Protein AF-X1E8U9-F1 (afdb_monomer_lite)

Sequence (82 aa):
MANQKVNKKDIAKLLNQWRQQFTVLAPSKASGVAQMAEWDGKDTSFLDWYRNTIIPPKASFLPPMEEMFRFHKDKEGYHIEL

Organism: NCBI:txid412755

pLDDT: mean 83.47, std 10.2, range [48.12, 95.25]

Radius of gyration: 17.96 Å; chains: 1; bounding box: 42×37×48 Å

Secondary structure (DSSP, 8-state):
----PPPGGGHHHHHHHHHTTSPPEEEE-TTSS-EEEE--SS--THHHH-S--SB-THHHHS-------EEEE-SS-EEEE-

Structure (mmCIF, N/CA/C/O backbone):
data_AF-X1E8U9-F1
#
_entry.id   AF-X1E8U9-F1
#
loop_
_atom_site.group_PDB
_atom_site.id
_atom_site.type_symbol
_atom_site.label_atom_id
_atom_site.label_alt_id
_atom_site.label_comp_id
_atom_site.label_asym_id
_atom_site.label_entity_id
_atom_site.label_seq_id
_atom_site.pdbx_PDB_ins_code
_atom_site.Cartn_x
_atom_site.Cartn_y
_atom_site.Cartn_z
_atom_site.occupancy
_atom_site.B_iso_or_equiv
_atom_site.auth_seq_id
_atom_site.auth_comp_id
_atom_site.auth_asym_id
_atom_site.auth_atom_id
_atom_site.pdbx_PDB_model_num
ATOM 1 N N . MET A 1 1 ? -1.820 25.675 9.194 1.00 48.12 1 MET A N 1
ATOM 2 C CA . MET A 1 1 ? -2.398 24.325 9.375 1.00 48.12 1 MET A CA 1
ATOM 3 C C . MET A 1 1 ? -1.461 23.540 10.277 1.00 48.12 1 MET A C 1
ATOM 5 O O . MET A 1 1 ? -0.270 23.514 9.991 1.00 48.12 1 MET A O 1
ATOM 9 N N . ALA A 1 2 ? -1.941 23.016 11.406 1.00 53.50 2 ALA A N 1
ATOM 10 C CA . ALA A 1 2 ? -1.091 22.277 12.338 1.00 53.50 2 ALA A CA 1
ATOM 11 C C . ALA A 1 2 ? -0.580 20.995 11.668 1.00 53.50 2 ALA A C 1
ATOM 13 O O . ALA A 1 2 ? -1.364 20.238 11.099 1.00 53.50 2 ALA A O 1
ATOM 14 N N . 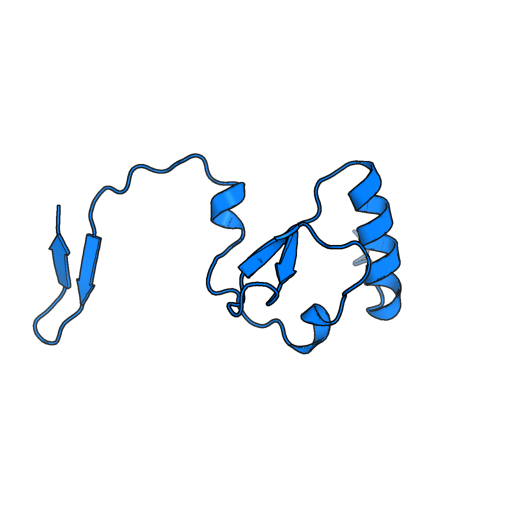ASN A 1 3 ? 0.731 20.770 11.719 1.00 62.62 3 ASN A N 1
ATOM 15 C CA . ASN A 1 3 ? 1.365 19.584 11.157 1.00 62.62 3 ASN A CA 1
ATOM 16 C C . ASN A 1 3 ? 1.057 18.389 12.078 1.00 62.62 3 ASN A C 1
ATOM 18 O O . ASN A 1 3 ? 1.801 18.117 13.022 1.00 62.62 3 ASN A O 1
ATOM 22 N N . GLN A 1 4 ? -0.100 17.749 11.885 1.00 78.38 4 GLN A N 1
ATOM 23 C CA . GLN A 1 4 ? -0.511 16.597 12.686 1.00 78.38 4 GLN A CA 1
ATOM 24 C C . GLN A 1 4 ? 0.369 15.400 12.325 1.00 78.38 4 GLN A C 1
ATOM 26 O O . GLN A 1 4 ? 0.231 14.792 11.266 1.00 78.38 4 GLN A O 1
ATOM 31 N N . LYS A 1 5 ? 1.311 15.077 13.213 1.00 84.50 5 LYS A N 1
ATOM 32 C CA . LYS A 1 5 ? 2.139 13.877 13.098 1.00 84.50 5 LYS A CA 1
ATOM 33 C C . LYS A 1 5 ? 1.353 12.682 13.625 1.00 84.50 5 LYS A C 1
ATOM 35 O O . LYS A 1 5 ? 0.847 12.724 14.743 1.00 84.50 5 LYS A O 1
ATOM 40 N N . VAL A 1 6 ? 1.296 11.610 12.843 1.00 86.25 6 VAL A N 1
ATOM 41 C CA . VAL A 1 6 ? 0.726 10.326 13.270 1.00 86.25 6 VAL A CA 1
ATOM 42 C C . VAL A 1 6 ? 1.839 9.476 13.877 1.00 86.25 6 VAL A C 1
ATOM 44 O O . VAL A 1 6 ? 2.931 9.380 13.314 1.00 86.25 6 VAL A O 1
ATOM 47 N N . ASN A 1 7 ? 1.587 8.864 15.034 1.00 90.06 7 ASN A N 1
ATOM 48 C CA . ASN A 1 7 ? 2.534 7.927 15.629 1.00 90.06 7 ASN A CA 1
ATOM 49 C C . ASN A 1 7 ? 2.575 6.637 14.796 1.00 90.06 7 ASN A C 1
ATOM 51 O O . ASN A 1 7 ? 1.534 6.119 14.398 1.00 90.06 7 ASN A O 1
ATOM 55 N N . LYS A 1 8 ? 3.770 6.073 14.580 1.00 88.00 8 LYS A N 1
ATOM 56 C CA . LYS A 1 8 ? 3.958 4.821 13.829 1.00 88.00 8 LYS A CA 1
ATOM 57 C C . LYS A 1 8 ? 3.078 3.677 14.357 1.00 88.00 8 LYS A C 1
ATOM 59 O O . LYS A 1 8 ? 2.558 2.901 13.563 1.00 88.00 8 LYS A O 1
ATOM 64 N N . LYS A 1 9 ? 2.867 3.610 15.678 1.00 89.38 9 LYS A N 1
ATOM 65 C CA . LYS A 1 9 ? 2.022 2.592 16.330 1.00 89.38 9 LYS A CA 1
ATOM 66 C C . LYS A 1 9 ? 0.540 2.695 15.950 1.00 89.38 9 LYS A C 1
ATOM 68 O O . LYS A 1 9 ? -0.161 1.691 15.979 1.00 89.38 9 LYS A O 1
ATOM 73 N N . ASP A 1 10 ? 0.083 3.881 15.557 1.00 92.69 10 ASP A N 1
ATOM 74 C CA . ASP A 1 10 ? -1.319 4.1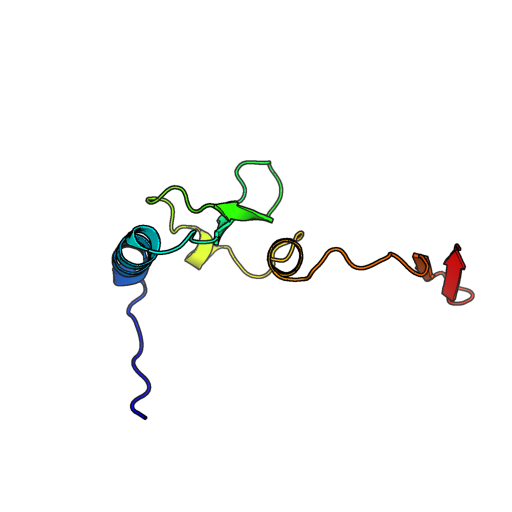51 15.229 1.00 92.69 10 ASP A CA 1
ATOM 75 C C . ASP A 1 10 ? -1.625 3.987 13.732 1.00 92.69 10 ASP A C 1
ATOM 77 O O . ASP A 1 10 ? -2.787 4.056 13.330 1.00 92.69 10 ASP A O 1
ATOM 81 N N . ILE A 1 11 ? -0.614 3.728 12.891 1.00 92.38 11 ILE A N 1
ATOM 82 C CA . ILE A 1 11 ? -0.791 3.592 11.437 1.00 92.38 11 ILE A CA 1
ATOM 83 C C . ILE A 1 11 ? -1.766 2.460 11.103 1.00 92.38 11 ILE A C 1
ATOM 85 O O . ILE A 1 11 ? -2.672 2.665 10.302 1.00 92.38 11 ILE A O 1
ATOM 89 N N . ALA A 1 12 ? -1.655 1.296 11.751 1.00 93.06 12 ALA A N 1
ATOM 90 C CA . ALA A 1 12 ? -2.574 0.181 11.507 1.00 93.06 12 ALA A CA 1
ATOM 91 C C . ALA A 1 12 ? -4.039 0.563 11.788 1.00 93.06 12 ALA A C 1
ATOM 93 O O . ALA A 1 12 ? -4.947 0.167 11.059 1.00 93.06 12 ALA A O 1
ATOM 94 N N . LYS A 1 13 ? -4.279 1.369 12.830 1.00 94.31 13 LYS A N 1
ATOM 95 C CA . LYS A 1 13 ? -5.616 1.873 13.160 1.00 94.31 13 LYS A CA 1
ATOM 96 C C . LYS A 1 13 ? -6.118 2.835 12.084 1.00 94.31 13 LYS A C 1
ATOM 98 O O . LYS A 1 13 ? -7.250 2.691 11.632 1.00 94.31 13 LYS A O 1
ATOM 103 N N . LEU A 1 14 ? -5.277 3.777 11.659 1.00 94.12 14 LEU A N 1
ATOM 104 C CA . LEU A 1 14 ? -5.614 4.754 10.624 1.00 94.12 14 LEU A CA 1
ATOM 105 C C . LEU A 1 14 ? -5.943 4.083 9.283 1.00 94.12 14 LEU A C 1
ATOM 107 O O . LEU A 1 14 ? -6.974 4.374 8.683 1.00 94.12 14 LEU A O 1
ATOM 111 N N . LEU A 1 15 ? -5.104 3.148 8.834 1.00 94.31 15 LEU A N 1
ATOM 112 C CA . LEU A 1 15 ? -5.325 2.431 7.578 1.00 94.31 15 LEU A CA 1
ATOM 113 C C . LEU A 1 15 ? -6.619 1.608 7.621 1.00 94.31 15 LEU A C 1
ATOM 115 O O . LEU A 1 15 ? -7.351 1.563 6.635 1.00 94.31 15 LEU A O 1
ATOM 119 N N . ASN A 1 16 ? -6.952 1.015 8.773 1.00 95.25 16 ASN A N 1
ATOM 120 C CA . ASN A 1 16 ? -8.220 0.307 8.949 1.00 95.25 16 ASN A CA 1
ATOM 121 C C . ASN A 1 16 ? -9.434 1.244 8.876 1.00 95.25 16 ASN A C 1
ATOM 123 O O . ASN A 1 16 ? -10.464 0.849 8.339 1.00 95.25 16 ASN A O 1
ATOM 127 N N . GLN A 1 17 ? -9.323 2.483 9.368 1.00 95.00 17 GLN A N 1
ATOM 128 C CA . GLN A 1 17 ? -10.381 3.487 9.211 1.00 95.00 17 GLN A CA 1
ATOM 129 C C . GLN A 1 17 ? -10.570 3.871 7.741 1.00 95.00 17 GLN A C 1
ATOM 131 O O . GLN A 1 17 ? -11.697 3.898 7.257 1.00 95.00 17 GLN A O 1
ATOM 136 N N . TRP A 1 18 ? -9.483 4.112 7.004 1.00 95.12 18 TRP A N 1
ATOM 137 C CA . TRP A 1 18 ? -9.565 4.433 5.574 1.00 95.12 18 TRP A CA 1
ATOM 138 C C . TRP A 1 18 ? -10.138 3.287 4.746 1.00 95.12 18 TRP A C 1
ATOM 140 O O . TRP A 1 18 ? -10.936 3.534 3.844 1.00 95.12 18 TRP A O 1
ATOM 150 N N . ARG A 1 19 ? -9.812 2.039 5.100 1.00 94.38 19 ARG A N 1
ATOM 151 C CA . ARG A 1 19 ? -10.324 0.842 4.424 1.00 94.38 19 ARG A CA 1
ATOM 152 C C . ARG A 1 19 ? -11.854 0.734 4.437 1.00 94.38 19 ARG A C 1
ATOM 154 O O . ARG A 1 19 ? -12.424 0.071 3.580 1.00 94.38 19 ARG A O 1
ATOM 161 N N . GLN A 1 20 ? -12.533 1.397 5.376 1.00 94.25 20 GLN A N 1
ATOM 162 C CA . GLN A 1 20 ? -14.000 1.420 5.423 1.00 94.25 20 GLN A CA 1
ATOM 163 C C . GLN A 1 20 ? -14.627 2.155 4.231 1.00 94.25 20 GLN A C 1
ATOM 165 O O . GLN A 1 20 ? -15.786 1.908 3.913 1.00 94.25 20 GLN A O 1
ATOM 170 N N . GLN A 1 21 ? -13.889 3.072 3.604 1.00 95.00 21 GLN A N 1
ATO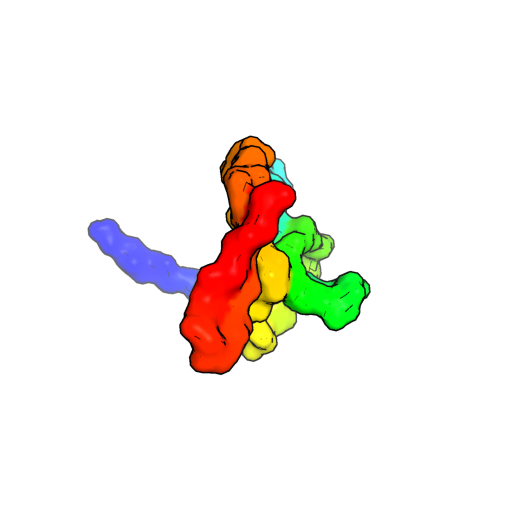M 171 C CA . GLN A 1 21 ? -14.397 3.935 2.533 1.00 95.00 21 GLN A CA 1
ATOM 172 C C . GLN A 1 21 ? -13.578 3.837 1.244 1.00 95.00 21 GLN A C 1
ATOM 174 O O . GLN A 1 21 ? -14.078 4.186 0.178 1.00 95.00 21 GLN A O 1
ATOM 179 N N . PHE A 1 22 ? -12.333 3.364 1.325 1.00 92.62 22 PHE A N 1
ATOM 180 C CA . PHE A 1 22 ? -11.391 3.363 0.212 1.00 92.62 22 PHE A CA 1
ATOM 181 C C . PHE A 1 22 ? -10.604 2.058 0.139 1.00 92.62 22 PHE A C 1
ATOM 183 O O . PHE A 1 22 ? -10.284 1.446 1.158 1.00 92.62 22 PHE A O 1
ATOM 190 N N . THR A 1 23 ? -10.192 1.676 -1.067 1.00 91.25 23 THR A N 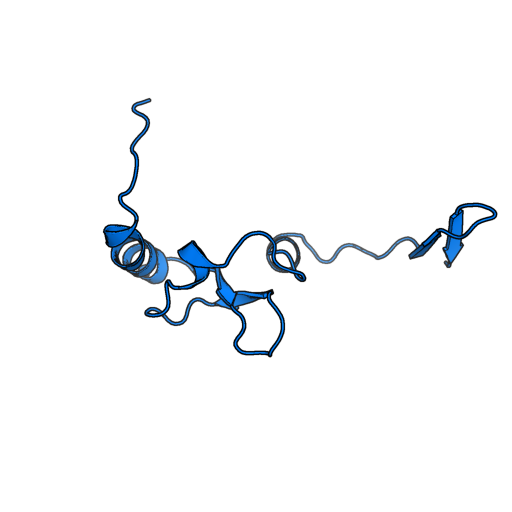1
ATOM 191 C CA . THR A 1 23 ? -9.147 0.664 -1.236 1.00 91.25 23 THR A CA 1
ATOM 192 C C . THR A 1 23 ? -7.815 1.253 -0.787 1.00 91.25 23 THR A C 1
ATOM 194 O O . THR A 1 23 ? -7.351 2.263 -1.316 1.00 91.25 23 THR A O 1
ATOM 197 N N . VAL A 1 24 ? -7.191 0.617 0.198 1.00 91.88 24 VAL A N 1
ATOM 198 C CA . VAL A 1 24 ? -5.893 1.036 0.727 1.00 91.88 24 VAL A CA 1
ATOM 199 C C . VAL A 1 24 ? -4.813 0.193 0.067 1.00 91.88 24 VAL A C 1
ATOM 201 O O . VAL A 1 24 ? -4.783 -1.022 0.247 1.00 91.88 24 VAL A O 1
ATOM 204 N N . LEU A 1 25 ? -3.922 0.837 -0.686 1.00 89.69 25 LEU A N 1
ATOM 205 C CA . LEU A 1 25 ? -2.748 0.186 -1.259 1.00 89.69 25 LEU A CA 1
ATOM 206 C C . LEU A 1 25 ? -1.532 0.414 -0.361 1.00 89.69 25 LEU A C 1
ATOM 208 O O . LEU A 1 25 ? -1.253 1.545 0.039 1.00 89.69 25 LEU A O 1
ATOM 212 N N . ALA A 1 26 ? -0.783 -0.649 -0.092 1.00 90.06 26 ALA A N 1
ATOM 213 C CA . ALA A 1 26 ? 0.447 -0.614 0.686 1.00 90.06 26 ALA A CA 1
ATOM 214 C C . ALA A 1 26 ? 1.555 -1.438 0.004 1.00 90.06 26 ALA A C 1
ATOM 216 O O . ALA A 1 26 ? 1.259 -2.330 -0.798 1.00 90.06 26 ALA A O 1
ATOM 217 N N . PRO A 1 27 ? 2.837 -1.161 0.301 1.00 89.50 27 PRO A N 1
ATOM 218 C CA . PRO A 1 27 ? 3.930 -1.993 -0.176 1.00 89.50 27 PRO A CA 1
ATOM 219 C C . PRO A 1 27 ? 3.801 -3.421 0.358 1.00 89.50 27 PRO A C 1
ATOM 221 O O . PRO A 1 27 ? 3.664 -3.639 1.559 1.00 89.50 27 PRO A O 1
ATOM 224 N N . SER A 1 28 ? 3.908 -4.393 -0.537 1.00 87.75 28 SER A N 1
ATOM 225 C CA . SER A 1 28 ? 3.838 -5.819 -0.244 1.00 87.75 28 SER A CA 1
ATOM 226 C C . SER A 1 28 ? 4.983 -6.560 -0.928 1.00 87.75 28 SER A C 1
ATOM 228 O O . SER A 1 28 ? 5.490 -6.130 -1.965 1.00 87.75 28 SER A O 1
ATOM 230 N N . LYS A 1 29 ? 5.392 -7.681 -0.329 1.00 86.69 29 LYS A N 1
ATOM 231 C CA . LYS A 1 29 ? 6.342 -8.659 -0.887 1.00 86.69 29 LYS A CA 1
ATOM 232 C C . LYS A 1 29 ? 5.714 -10.042 -1.072 1.00 86.69 29 LYS A C 1
ATOM 234 O O . LYS A 1 29 ? 6.435 -11.009 -1.296 1.00 86.69 29 LYS A O 1
ATOM 239 N N . ALA A 1 30 ? 4.389 -10.155 -0.972 1.00 81.81 30 ALA A N 1
ATOM 240 C CA . ALA A 1 30 ? 3.697 -11.443 -1.038 1.00 81.81 30 ALA A CA 1
ATOM 241 C C . ALA A 1 30 ? 3.964 -12.208 -2.351 1.00 81.81 30 ALA A C 1
ATOM 243 O O . ALA A 1 30 ? 4.004 -13.432 -2.350 1.00 81.81 30 ALA A O 1
ATOM 244 N N . SER A 1 31 ? 4.209 -11.495 -3.454 1.00 78.75 31 SER A N 1
ATOM 245 C CA . SER A 1 31 ? 4.561 -12.060 -4.764 1.00 78.75 31 SER A CA 1
ATOM 246 C C . SER A 1 31 ? 6.064 -12.332 -4.953 1.00 78.75 31 SER A C 1
ATOM 248 O O . SER A 1 31 ? 6.492 -12.654 -6.057 1.00 78.75 31 SER A O 1
ATOM 250 N N . GLY A 1 32 ? 6.892 -12.163 -3.915 1.00 81.12 32 GLY A N 1
ATOM 251 C CA . GLY A 1 32 ? 8.358 -12.252 -3.997 1.00 81.12 32 GLY A CA 1
ATOM 252 C C . GLY A 1 32 ? 9.044 -10.977 -4.504 1.00 81.12 32 GLY A C 1
ATOM 253 O O . GLY A 1 32 ? 10.258 -10.837 -4.367 1.00 81.12 32 GLY A O 1
ATOM 254 N N . VAL A 1 33 ? 8.280 -10.009 -5.020 1.00 81.38 33 VAL A N 1
ATOM 255 C CA . VAL A 1 33 ? 8.767 -8.702 -5.481 1.00 81.38 33 VAL A CA 1
ATOM 256 C C . VAL A 1 33 ? 8.087 -7.583 -4.690 1.00 81.38 33 VAL A C 1
ATOM 258 O O . VAL A 1 33 ? 6.913 -7.681 -4.349 1.00 81.38 33 VAL A O 1
ATOM 261 N N . ALA A 1 34 ? 8.822 -6.508 -4.386 1.00 83.62 34 ALA A N 1
ATOM 262 C CA . ALA A 1 34 ? 8.262 -5.337 -3.715 1.00 83.62 34 ALA A CA 1
ATOM 263 C C . ALA A 1 34 ? 7.355 -4.541 -4.671 1.00 83.62 34 ALA A C 1
ATOM 265 O O . ALA A 1 34 ? 7.844 -3.845 -5.566 1.00 83.62 34 ALA A O 1
ATOM 266 N N . GLN A 1 35 ? 6.045 -4.609 -4.454 1.00 86.31 35 GLN A N 1
ATOM 267 C CA . GLN A 1 35 ? 5.022 -3.947 -5.268 1.00 86.31 35 GLN A CA 1
ATOM 268 C C . GLN A 1 35 ? 3.956 -3.298 -4.387 1.00 86.31 35 GLN A C 1
ATOM 270 O O . GLN A 1 35 ? 3.780 -3.689 -3.235 1.00 86.31 35 GLN A O 1
ATOM 275 N N . MET A 1 36 ? 3.230 -2.315 -4.916 1.00 86.56 36 MET A N 1
ATOM 276 C CA . MET A 1 36 ? 2.019 -1.829 -4.253 1.00 86.56 36 MET A CA 1
ATOM 277 C C . MET A 1 36 ? 0.886 -2.830 -4.489 1.00 86.56 36 MET A C 1
ATOM 279 O O . MET A 1 36 ? 0.625 -3.207 -5.629 1.00 86.56 36 MET A O 1
ATOM 283 N N . ALA A 1 37 ? 0.225 -3.267 -3.423 1.00 88.00 37 ALA A N 1
ATOM 284 C CA . ALA A 1 37 ? -0.925 -4.167 -3.477 1.00 88.00 37 ALA A CA 1
ATOM 285 C C . ALA A 1 37 ? -1.983 -3.731 -2.457 1.00 88.00 37 ALA A C 1
ATOM 287 O O . ALA A 1 37 ? -1.695 -2.904 -1.590 1.00 88.00 37 ALA A O 1
ATOM 288 N N . GLU A 1 38 ? -3.199 -4.274 -2.554 1.00 91.25 38 GLU A N 1
ATOM 289 C CA . GLU A 1 38 ? -4.210 -4.047 -1.520 1.00 91.25 38 GLU A CA 1
ATOM 290 C C . GLU A 1 38 ? -3.676 -4.498 -0.159 1.00 91.25 38 GLU A C 1
ATOM 292 O O . GLU A 1 38 ? -3.090 -5.575 -0.017 1.00 91.25 38 GLU A O 1
ATOM 297 N N . TRP A 1 39 ? -3.845 -3.635 0.837 1.00 92.94 39 TRP A N 1
ATOM 298 C CA . TRP A 1 39 ? -3.407 -3.900 2.190 1.00 92.94 39 TRP A CA 1
ATOM 299 C C . TRP A 1 39 ? -4.291 -4.969 2.843 1.00 92.94 39 TRP A C 1
ATOM 301 O O . TRP A 1 39 ? -5.517 -4.860 2.873 1.00 92.94 39 TRP A O 1
ATOM 311 N N . ASP A 1 40 ? -3.661 -5.990 3.421 1.00 89.56 40 ASP A N 1
ATOM 312 C CA . ASP A 1 40 ? -4.332 -7.152 4.017 1.00 89.56 40 ASP A CA 1
ATOM 313 C C . ASP A 1 40 ? -5.155 -6.821 5.285 1.00 89.56 40 ASP A C 1
ATOM 315 O O . ASP A 1 40 ? -5.964 -7.630 5.750 1.00 89.56 40 ASP A O 1
ATOM 319 N N . GLY A 1 41 ? -4.993 -5.611 5.829 1.00 91.69 41 GLY A N 1
ATOM 320 C CA . GLY A 1 41 ? -5.639 -5.133 7.052 1.00 91.69 41 GLY A CA 1
ATOM 321 C C . GLY A 1 41 ? -4.856 -5.426 8.332 1.00 91.69 41 GLY A C 1
ATOM 322 O O . GLY A 1 41 ? -5.364 -5.155 9.424 1.00 91.69 41 GLY A O 1
ATOM 323 N N . LYS A 1 42 ? -3.653 -6.001 8.224 1.00 90.19 42 LYS A N 1
ATOM 324 C CA . LYS A 1 42 ? -2.863 -6.478 9.364 1.00 90.19 42 LYS A CA 1
ATOM 325 C C . LYS A 1 42 ? -1.389 -6.096 9.268 1.00 90.19 42 LYS A C 1
ATOM 327 O O . LYS A 1 42 ? -0.862 -5.536 10.226 1.00 90.19 42 LYS A O 1
ATOM 332 N N . ASP A 1 43 ? -0.720 -6.401 8.161 1.00 88.88 43 ASP A N 1
ATOM 333 C CA . ASP A 1 43 ? 0.730 -6.267 8.045 1.00 88.88 43 ASP A CA 1
ATOM 334 C C . ASP A 1 43 ? 1.147 -4.809 7.835 1.00 88.88 43 ASP A C 1
ATOM 336 O O . ASP A 1 43 ? 0.923 -4.235 6.776 1.00 88.88 43 ASP A O 1
ATOM 340 N N . THR A 1 44 ? 1.795 -4.202 8.829 1.00 92.06 44 THR A N 1
ATOM 341 C CA . THR A 1 44 ? 2.426 -2.876 8.702 1.00 92.06 44 THR A CA 1
ATOM 342 C C . THR A 1 44 ? 3.952 -2.937 8.700 1.00 92.06 44 THR A C 1
ATOM 344 O O . THR A 1 44 ? 4.604 -1.905 8.876 1.00 92.06 44 THR A O 1
ATOM 347 N N . SER A 1 45 ? 4.547 -4.121 8.509 1.00 89.50 45 SER A N 1
ATOM 348 C CA . SER A 1 45 ? 6.006 -4.312 8.483 1.00 89.50 45 SER A CA 1
ATOM 349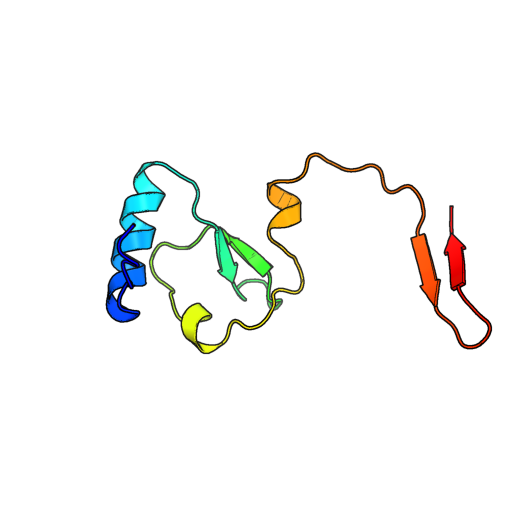 C C . SER A 1 45 ? 6.683 -3.483 7.393 1.00 89.50 45 SER A C 1
ATOM 351 O O . SER A 1 45 ? 7.852 -3.117 7.519 1.00 89.50 45 SER A O 1
ATOM 353 N N . PHE A 1 46 ? 5.941 -3.113 6.343 1.00 89.12 46 PHE A N 1
ATOM 354 C CA . PHE A 1 46 ? 6.424 -2.224 5.292 1.00 89.12 46 PHE A CA 1
ATOM 355 C C . PHE A 1 46 ? 6.955 -0.897 5.836 1.00 89.12 46 PHE A C 1
ATOM 357 O O . PHE A 1 46 ? 7.865 -0.335 5.245 1.00 89.12 46 PHE A O 1
ATOM 364 N N . LEU A 1 47 ? 6.505 -0.419 6.998 1.00 88.75 47 LEU A N 1
ATOM 365 C CA . LEU A 1 47 ? 7.050 0.799 7.604 1.00 88.75 47 LEU A CA 1
ATOM 366 C C . LEU A 1 47 ? 8.518 0.672 8.059 1.00 88.75 47 LEU A C 1
ATOM 368 O O . LEU A 1 47 ? 9.118 1.680 8.439 1.00 88.75 47 LEU A O 1
ATOM 372 N N . ASP A 1 48 ? 9.076 -0.540 8.091 1.00 87.00 48 ASP A N 1
ATOM 373 C CA . ASP A 1 48 ? 10.466 -0.815 8.474 1.00 87.00 48 ASP A CA 1
ATOM 374 C C . ASP A 1 48 ? 11.371 -1.081 7.269 1.00 87.00 48 ASP A C 1
ATOM 376 O O . ASP A 1 48 ? 12.531 -0.671 7.260 1.00 87.00 48 ASP A O 1
ATOM 380 N N . TRP A 1 49 ? 10.857 -1.756 6.239 1.00 83.06 49 TRP A N 1
ATOM 381 C CA . TRP A 1 49 ? 11.663 -2.185 5.092 1.00 83.06 49 TRP A CA 1
ATOM 382 C C . TRP A 1 49 ? 11.378 -1.412 3.803 1.00 83.06 49 TRP A C 1
ATOM 384 O O . TRP A 1 49 ? 12.132 -1.543 2.834 1.00 83.06 49 TRP A O 1
ATOM 394 N N . TYR A 1 50 ? 10.307 -0.620 3.752 1.00 73.75 50 TYR A N 1
ATOM 395 C CA . TYR A 1 50 ? 9.943 0.103 2.545 1.00 73.75 50 TYR A CA 1
ATOM 396 C C . TYR A 1 50 ? 10.842 1.322 2.327 1.00 73.75 50 TYR A C 1
ATOM 398 O O . TYR A 1 50 ? 10.807 2.290 3.085 1.00 73.75 50 TYR A O 1
ATOM 406 N N . ARG A 1 51 ? 11.632 1.280 1.249 1.00 66.56 51 ARG A N 1
ATOM 407 C CA . ARG A 1 51 ? 12.312 2.459 0.689 1.00 66.56 51 ARG A CA 1
ATOM 408 C C . ARG A 1 51 ? 11.783 2.816 -0.700 1.00 66.56 51 ARG A C 1
ATOM 410 O O . ARG A 1 51 ? 11.471 3.975 -0.910 1.00 66.56 51 ARG A O 1
ATOM 417 N N . ASN A 1 52 ? 11.650 1.836 -1.603 1.00 68.62 52 ASN A N 1
ATOM 418 C CA . ASN A 1 52 ? 11.107 1.982 -2.962 1.00 68.62 52 ASN A CA 1
ATOM 419 C C . ASN A 1 52 ? 10.415 0.671 -3.401 1.00 68.62 52 ASN A C 1
ATOM 421 O O . ASN A 1 52 ? 10.956 -0.407 -3.151 1.00 68.62 52 ASN A O 1
ATOM 425 N N . THR A 1 53 ? 9.250 0.737 -4.057 1.00 68.00 53 THR A N 1
ATOM 426 C CA . THR A 1 53 ? 8.631 -0.413 -4.752 1.00 68.00 53 THR A CA 1
ATOM 427 C C . THR A 1 53 ? 9.176 -0.495 -6.173 1.00 68.00 53 THR A C 1
ATOM 429 O O . THR A 1 53 ? 9.336 0.543 -6.813 1.00 68.00 53 THR A O 1
ATOM 432 N N . ILE A 1 54 ? 9.379 -1.705 -6.702 1.00 72.62 54 ILE A N 1
ATOM 433 C CA . ILE A 1 54 ? 9.710 -1.893 -8.125 1.00 72.62 54 ILE A CA 1
ATOM 434 C C . ILE A 1 54 ? 8.528 -1.448 -8.992 1.00 72.62 54 ILE A C 1
ATOM 43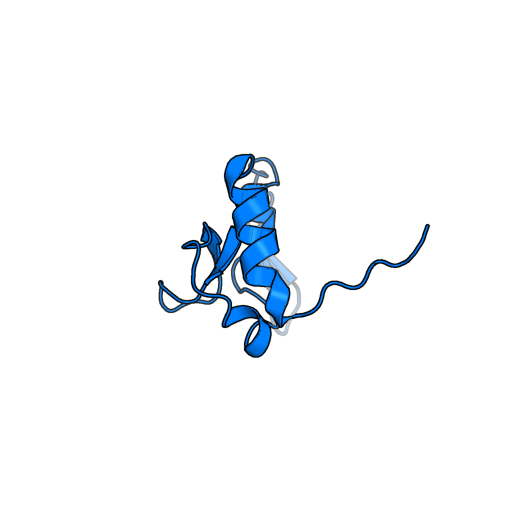6 O O . ILE A 1 54 ? 8.715 -0.764 -9.993 1.00 72.62 54 ILE A O 1
ATOM 440 N N . ILE A 1 55 ? 7.307 -1.776 -8.563 1.00 69.62 55 ILE A N 1
ATOM 441 C CA . ILE A 1 55 ? 6.072 -1.384 -9.247 1.00 69.62 55 ILE A CA 1
ATOM 442 C C . ILE A 1 55 ? 5.409 -0.244 -8.462 1.00 69.62 55 ILE A C 1
ATOM 444 O O . ILE A 1 55 ? 4.921 -0.484 -7.352 1.00 69.62 55 ILE A O 1
ATOM 448 N N . PRO A 1 56 ? 5.403 0.996 -8.988 1.00 69.00 56 PRO A N 1
ATOM 449 C CA . PRO A 1 56 ? 4.832 2.143 -8.296 1.00 69.00 56 PRO A CA 1
ATOM 450 C C . PRO A 1 56 ? 3.296 2.111 -8.317 1.00 69.00 56 PRO A C 1
ATOM 452 O O . PRO A 1 56 ? 2.697 1.571 -9.248 1.00 69.00 56 PRO A O 1
ATOM 455 N N . PRO A 1 57 ? 2.634 2.812 -7.377 1.00 69.38 57 PRO A N 1
ATOM 456 C CA . PRO A 1 57 ? 1.173 2.908 -7.356 1.00 69.38 57 PRO A CA 1
ATOM 457 C C . PRO A 1 57 ? 0.617 3.673 -8.564 1.00 69.38 57 PRO A C 1
ATOM 459 O O . PRO A 1 57 ? -0.572 3.595 -8.846 1.00 69.38 57 PRO A O 1
ATOM 462 N N . LYS A 1 58 ? 1.470 4.401 -9.300 1.00 72.00 58 LYS A N 1
ATOM 463 C CA . LYS A 1 58 ? 1.100 5.142 -10.514 1.00 72.00 58 LYS A CA 1
ATOM 464 C C . LYS A 1 58 ? 0.372 4.265 -11.537 1.00 72.00 58 LYS A C 1
ATOM 466 O O . LYS A 1 58 ? -0.510 4.779 -12.209 1.00 72.00 58 LYS A O 1
ATOM 471 N N . ALA A 1 59 ? 0.673 2.966 -11.598 1.00 69.06 59 ALA A N 1
ATOM 472 C CA . ALA A 1 59 ? -0.030 2.022 -12.467 1.00 69.06 59 ALA A CA 1
ATOM 473 C C . ALA A 1 59 ? -1.534 1.884 -12.145 1.00 69.06 59 ALA A C 1
ATOM 475 O O . ALA A 1 59 ? -2.309 1.527 -13.021 1.00 69.06 59 ALA A O 1
ATOM 476 N N . SER A 1 60 ? -1.955 2.173 -10.909 1.00 68.19 60 SER A N 1
ATOM 477 C CA . SER A 1 60 ? -3.358 2.097 -10.474 1.00 68.19 60 SER A CA 1
ATOM 478 C C . SER A 1 60 ? -4.107 3.432 -10.564 1.00 68.19 60 SER A C 1
ATOM 480 O O . SER A 1 60 ? -5.327 3.443 -10.439 1.00 68.19 60 SER A O 1
ATOM 482 N N . PHE A 1 61 ? -3.396 4.552 -10.737 1.00 70.25 61 PHE A N 1
ATOM 483 C CA . PHE A 1 61 ? -3.982 5.902 -10.718 1.00 70.25 61 PHE A CA 1
ATOM 484 C C . PHE A 1 61 ? -3.893 6.624 -12.055 1.00 70.25 61 PHE A C 1
ATOM 486 O O . PHE A 1 61 ? -4.715 7.495 -12.335 1.00 70.25 61 PHE A O 1
ATOM 493 N N . LEU A 1 62 ? -2.875 6.318 -12.856 1.00 72.69 62 LEU A N 1
ATOM 494 C CA . LEU A 1 62 ? -2.755 6.897 -14.178 1.00 72.69 62 LEU A CA 1
ATOM 495 C C . LEU A 1 62 ? -3.673 6.125 -15.126 1.00 72.69 62 LEU A C 1
ATOM 497 O O . LEU A 1 62 ? -3.722 4.895 -15.047 1.00 72.69 62 LEU A O 1
ATOM 501 N N . PRO A 1 63 ? -4.397 6.821 -16.020 1.00 67.81 63 PRO A N 1
ATOM 502 C CA . PRO A 1 63 ? -5.065 6.140 -17.115 1.00 67.81 63 PRO A CA 1
ATOM 503 C C . PRO A 1 63 ? -4.032 5.302 -17.882 1.00 67.81 63 PRO A C 1
ATOM 505 O O . PRO A 1 63 ? -2.846 5.656 -17.865 1.00 67.81 63 PRO A O 1
ATOM 508 N N . PRO A 1 64 ? -4.454 4.213 -18.551 1.00 69.38 64 PRO A N 1
ATOM 509 C CA . PRO A 1 64 ? -3.586 3.484 -19.463 1.00 69.38 64 PRO A CA 1
ATOM 510 C C . PRO A 1 64 ? -2.919 4.490 -20.399 1.00 69.38 64 PRO A C 1
ATOM 512 O O . PRO A 1 64 ? -3.592 5.147 -21.192 1.00 69.38 64 PRO A O 1
ATOM 515 N N . MET A 1 65 ? -1.616 4.686 -20.226 1.00 72.94 65 MET A N 1
ATOM 516 C CA . MET A 1 65 ? -0.857 5.541 -21.119 1.00 72.94 65 MET A CA 1
ATOM 517 C C . MET A 1 65 ? -0.371 4.676 -22.263 1.00 72.94 65 MET A C 1
ATOM 519 O O . MET A 1 65 ? 0.160 3.589 -22.035 1.00 72.94 65 MET A O 1
ATOM 523 N N . GLU A 1 66 ? -0.564 5.162 -23.480 1.00 78.25 66 GLU A N 1
ATOM 524 C CA . GLU A 1 66 ? 0.015 4.539 -24.657 1.00 78.25 66 GLU A CA 1
ATOM 525 C C . GLU A 1 66 ? 1.545 4.580 -24.541 1.00 78.25 66 GLU A C 1
ATOM 527 O O . GLU A 1 66 ? 2.144 5.631 -24.290 1.00 78.25 66 GLU A O 1
ATOM 532 N N . GLU A 1 67 ? 2.176 3.412 -24.654 1.00 76.81 67 GLU A N 1
ATOM 533 C CA . GLU A 1 67 ? 3.628 3.304 -24.729 1.00 76.81 67 GLU A CA 1
ATOM 534 C C . GLU A 1 67 ? 4.062 3.867 -26.087 1.00 76.81 67 GLU A C 1
ATOM 536 O O . GLU A 1 67 ? 3.829 3.244 -27.115 1.00 76.81 67 GLU A O 1
ATOM 541 N N . MET A 1 68 ? 4.628 5.079 -26.100 1.00 83.25 68 MET A N 1
ATOM 542 C CA . MET A 1 68 ? 4.977 5.758 -27.356 1.00 83.25 68 MET A CA 1
ATOM 543 C C . MET A 1 68 ? 6.245 5.203 -28.012 1.00 83.25 68 MET A C 1
ATOM 545 O O . MET A 1 68 ? 6.365 5.232 -29.231 1.00 83.25 68 MET A O 1
ATOM 549 N N . PHE A 1 69 ? 7.219 4.793 -27.201 1.00 84.25 69 PHE A N 1
ATOM 550 C CA . PHE A 1 69 ? 8.477 4.188 -27.629 1.00 84.25 69 PHE A CA 1
ATOM 551 C C . PHE A 1 69 ? 9.181 3.580 -26.415 1.00 84.25 69 PHE A C 1
ATOM 553 O O . PHE A 1 69 ? 9.037 4.059 -25.283 1.00 84.25 69 PHE A O 1
ATOM 560 N N . ARG A 1 70 ? 9.998 2.558 -26.650 1.00 86.38 70 ARG A N 1
ATOM 561 C CA . ARG A 1 70 ? 10.978 2.067 -25.677 1.00 86.38 70 ARG A CA 1
ATOM 562 C C . ARG A 1 70 ? 12.329 2.671 -25.998 1.00 86.38 70 ARG A C 1
ATOM 564 O O . ARG A 1 70 ? 12.623 2.995 -27.142 1.00 86.38 70 ARG A O 1
ATOM 571 N N . PHE A 1 71 ? 13.176 2.839 -24.992 1.00 90.94 71 PHE A N 1
ATOM 572 C CA . PHE A 1 71 ? 14.567 3.174 -25.252 1.00 90.94 71 PHE A CA 1
ATOM 573 C C . PHE A 1 71 ? 15.491 2.423 -24.308 1.00 90.94 71 PHE A C 1
ATOM 575 O O . PHE A 1 71 ? 15.178 2.226 -23.131 1.00 90.94 71 PHE A O 1
ATOM 582 N N . HIS A 1 72 ? 16.648 2.030 -24.822 1.00 90.25 72 HIS A N 1
ATOM 583 C CA . HIS A 1 72 ? 17.728 1.454 -24.042 1.00 90.25 72 HIS A CA 1
ATOM 584 C C . HIS A 1 72 ? 18.973 2.328 -24.167 1.00 90.25 72 HIS A C 1
ATOM 586 O O . HIS A 1 72 ? 19.256 2.918 -25.209 1.00 90.25 72 HIS A O 1
ATOM 592 N N . LYS A 1 73 ? 19.703 2.461 -23.060 1.00 87.88 73 LYS A N 1
ATOM 593 C CA . LYS A 1 73 ? 20.966 3.192 -23.023 1.00 87.88 73 LYS A CA 1
ATOM 594 C C . LYS A 1 73 ? 22.113 2.197 -23.108 1.00 87.88 73 LYS A C 1
ATOM 596 O O . LYS A 1 73 ? 22.202 1.306 -22.264 1.00 87.88 73 LYS A O 1
ATOM 601 N N . ASP A 1 74 ? 23.010 2.397 -24.060 1.00 89.06 74 ASP A N 1
ATOM 602 C CA . ASP A 1 74 ? 24.263 1.656 -24.169 1.00 89.06 74 ASP A CA 1
ATOM 603 C C . ASP A 1 74 ? 25.475 2.602 -24.088 1.00 89.06 74 ASP A C 1
ATOM 605 O O . ASP A 1 74 ? 25.378 3.737 -23.610 1.00 89.06 74 ASP A O 1
ATOM 609 N N . LYS A 1 75 ? 26.657 2.098 -24.457 1.00 85.19 75 LYS A N 1
ATOM 610 C CA . LYS A 1 75 ? 27.906 2.871 -24.433 1.00 85.19 75 LYS A CA 1
ATOM 611 C C . LYS A 1 75 ? 27.983 3.920 -25.547 1.00 85.19 75 LYS A C 1
ATOM 613 O O . LYS A 1 75 ? 28.768 4.853 -25.408 1.00 85.19 75 LYS A O 1
ATOM 618 N N . GLU A 1 76 ? 27.213 3.761 -26.618 1.00 87.44 76 GLU A N 1
ATOM 619 C CA . GLU A 1 76 ? 27.234 4.612 -27.810 1.00 87.44 76 GLU A CA 1
ATOM 620 C C . GLU A 1 76 ? 26.121 5.668 -27.788 1.00 87.44 76 GLU A C 1
ATOM 622 O O . GLU A 1 76 ? 26.271 6.730 -28.389 1.00 87.44 76 GLU A O 1
ATOM 627 N N . GLY A 1 77 ? 25.044 5.446 -27.031 1.00 88.75 77 GLY A N 1
ATOM 628 C CA . GLY A 1 77 ? 24.002 6.445 -26.836 1.00 88.75 77 GLY A CA 1
ATOM 629 C C . GLY A 1 77 ? 22.680 5.886 -26.319 1.00 88.75 77 GLY A C 1
ATOM 630 O O . GLY A 1 77 ? 22.633 4.959 -25.509 1.00 88.75 77 GLY A O 1
ATOM 631 N N . TYR A 1 78 ? 21.591 6.523 -26.751 1.00 90.19 78 TYR A N 1
ATOM 632 C CA . TYR A 1 78 ? 20.228 6.055 -26.523 1.00 90.19 78 TYR A CA 1
ATOM 633 C C . TYR A 1 78 ? 19.696 5.458 -27.821 1.00 90.19 78 TYR A C 1
ATOM 635 O O . TYR A 1 78 ? 19.610 6.157 -28.829 1.00 90.19 78 TYR A O 1
ATOM 643 N N . HIS A 1 79 ? 19.307 4.193 -27.774 1.00 88.25 79 HIS A N 1
ATOM 644 C CA . HIS A 1 79 ? 18.606 3.517 -28.853 1.00 88.25 79 HIS A CA 1
ATOM 645 C C . HIS A 1 79 ? 17.113 3.533 -28.566 1.00 88.25 79 HIS A C 1
ATOM 647 O O . HIS A 1 79 ? 16.693 3.208 -27.457 1.00 88.25 79 HIS A O 1
ATOM 653 N N . ILE A 1 80 ? 16.328 3.936 -29.562 1.00 89.12 80 ILE A N 1
ATOM 654 C CA . ILE A 1 80 ? 14.870 4.020 -29.484 1.00 89.12 80 ILE A CA 1
ATOM 655 C C . ILE A 1 80 ? 14.284 2.856 -30.287 1.00 89.12 80 ILE A C 1
ATOM 657 O O . ILE A 1 80 ? 14.644 2.658 -31.444 1.00 89.12 80 ILE A O 1
ATOM 661 N N . GLU A 1 81 ? 13.382 2.106 -29.667 1.00 84.88 81 GLU A N 1
ATOM 662 C CA . GLU A 1 81 ? 12.572 1.048 -30.267 1.00 84.88 81 GLU A CA 1
ATOM 663 C C . GLU A 1 81 ? 11.130 1.568 -30.381 1.00 84.88 81 GLU A C 1
ATOM 665 O O . GLU A 1 81 ? 10.553 2.015 -29.384 1.00 84.88 81 GLU A O 1
ATOM 670 N N . LEU A 1 82 ? 10.585 1.553 -31.600 1.00 72.25 82 LEU A N 1
ATOM 671 C CA . LEU A 1 82 ? 9.195 1.911 -31.910 1.00 72.25 82 LEU A CA 1
ATOM 672 C C . LEU A 1 82 ? 8.296 0.677 -31.843 1.00 72.25 82 LEU A C 1
ATOM 674 O O . LEU A 1 82 ? 8.698 -0.360 -32.420 1.00 72.25 82 LEU A O 1
#

Foldseek 3Di:
DDPDDDDLVCVLVVQLVVVVPDFDWDFDCPVVFTETDGDPSDDPCCVPVPDDGPYDCCVVVPDPDPPPWDWDADPVGIDIGD